Protein AF-A0A670HWF3-F1 (afdb_monomer_lite)

Radius of gyration: 21.72 Å; chains: 1; bounding box: 83×32×52 Å

pLDDT: mean 79.78, std 20.58, range [37.81, 96.5]

InterPro domains:
  IPR032549 RTL1/3-8/LDOC, capsid-like domain [PF16297] (22-110)

Secondary structure (DSSP, 8-state):
----------PPPP-----------PPPPPPB-S-TTTHHHHHHHHHHHHHHTGGG--SHHHHHHHHHHTB-HHHHHHHHHHHHTT-GGGS-HHHHHHHHHHHHS---SS----

Foldseek 3Di:
DDDDDDDDDDDDDDPDDPDDDPQPPLDQAAAAAQALVCVVVRVVSLVVVCVSPVVQPVFLLSSLVSSLVSYDHPRVVVCVVCVVVVNPLSRPNVSVVVVSCVRRNDPPPDPDDD

Sequence (114 aa):
MFGCQSAGAAAKPAVMAWESDSEYPVALPEKFDGAPASFPMFLAQAKLYIQGRARNFPDDRTKVHFLISLLKDQAAKWALPLLRQDSPFLTDYMGFCNHLEAAFGNPQKESQDF

Organism: Podarcis muralis (NCBI:txid64176)

Structure (mmCIF, N/CA/C/O backbone):
data_AF-A0A670HWF3-F1
#
_entry.id   AF-A0A670HWF3-F1
#
loop_
_atom_site.group_PDB
_atom_site.id
_atom_site.type_symbol
_atom_site.label_atom_id
_atom_site.label_alt_id
_atom_site.label_comp_id
_atom_site.label_asym_id
_atom_site.label_entity_id
_atom_site.label_seq_id
_atom_site.pdbx_PDB_ins_code
_atom_site.Cartn_x
_atom_site.Cartn_y
_atom_site.Cartn_z
_atom_site.occupancy
_atom_site.B_iso_or_equiv
_atom_site.auth_seq_id
_atom_site.auth_comp_id
_atom_site.auth_asym_id
_atom_site.auth_atom_id
_atom_site.pdbx_PDB_model_num
ATOM 1 N N . MET A 1 1 ? 53.517 2.875 40.010 1.00 50.12 1 MET A N 1
ATOM 2 C CA . MET A 1 1 ? 53.261 3.722 38.828 1.00 50.12 1 MET A CA 1
ATOM 3 C C . MET A 1 1 ? 52.132 3.086 38.024 1.00 50.12 1 MET A C 1
ATOM 5 O O . MET A 1 1 ? 52.368 2.111 37.328 1.00 50.12 1 MET A O 1
ATOM 9 N N . PHE A 1 2 ? 50.905 3.573 38.225 1.00 44.78 2 PHE A N 1
ATOM 10 C CA . PHE A 1 2 ? 49.760 3.407 37.312 1.00 44.78 2 PHE A CA 1
ATOM 11 C C . PHE A 1 2 ? 50.046 4.264 36.057 1.00 44.78 2 PHE A C 1
ATOM 13 O O . PHE A 1 2 ? 50.734 5.267 36.202 1.00 44.78 2 PHE A O 1
ATOM 20 N N . GLY A 1 3 ? 49.613 4.029 34.822 1.00 41.41 3 GLY A N 1
ATOM 21 C CA . GLY A 1 3 ? 48.713 3.087 34.166 1.00 41.41 3 GLY A CA 1
ATOM 22 C C . GLY A 1 3 ? 48.558 3.576 32.706 1.00 41.41 3 GLY A C 1
ATOM 23 O O . GLY A 1 3 ? 48.774 4.753 32.421 1.00 41.41 3 GLY A O 1
ATOM 24 N N . CYS A 1 4 ? 48.259 2.664 31.780 1.00 45.91 4 CYS A N 1
ATOM 25 C CA . CYS A 1 4 ? 48.065 2.898 30.343 1.00 45.91 4 CYS A CA 1
ATOM 26 C C . CYS A 1 4 ? 46.945 3.901 30.006 1.00 45.91 4 CYS A C 1
ATOM 28 O O . CYS A 1 4 ? 45.888 3.818 30.616 1.00 45.91 4 CYS A O 1
ATOM 30 N N . GLN A 1 5 ? 47.097 4.686 28.927 1.00 42.09 5 GLN A N 1
ATOM 31 C CA . GLN A 1 5 ? 46.141 4.697 27.799 1.00 42.09 5 GLN A CA 1
ATOM 32 C C . GLN A 1 5 ? 46.668 5.545 26.621 1.00 42.09 5 GLN A C 1
ATOM 34 O O . GLN A 1 5 ? 46.805 6.761 26.721 1.00 42.09 5 GLN A O 1
ATOM 39 N N . SER A 1 6 ? 46.917 4.896 25.482 1.00 48.66 6 SER A N 1
ATOM 40 C CA . SER A 1 6 ? 46.887 5.534 24.162 1.00 48.66 6 SER A CA 1
ATOM 41 C C . SER A 1 6 ? 45.457 5.390 23.645 1.00 48.66 6 SER A C 1
ATOM 43 O O . SER A 1 6 ? 44.950 4.272 23.540 1.00 48.66 6 SER A O 1
ATOM 45 N N . ALA A 1 7 ? 44.783 6.510 23.394 1.00 45.19 7 ALA A N 1
ATOM 46 C CA . ALA A 1 7 ? 43.467 6.522 22.776 1.00 45.19 7 ALA A CA 1
ATOM 47 C C . ALA A 1 7 ? 43.633 6.424 21.253 1.00 45.19 7 ALA A C 1
ATOM 49 O O . ALA A 1 7 ? 44.056 7.375 20.598 1.00 45.19 7 ALA A O 1
ATOM 50 N N . GLY A 1 8 ? 43.294 5.262 20.692 1.00 39.03 8 GLY A N 1
ATOM 51 C CA . GLY A 1 8 ? 43.087 5.104 19.258 1.00 39.03 8 GLY A CA 1
ATOM 52 C C . GLY A 1 8 ? 41.802 5.818 18.847 1.00 39.03 8 GLY A C 1
ATOM 53 O O . GLY A 1 8 ? 40.713 5.442 19.279 1.00 39.03 8 GLY A O 1
ATOM 54 N N . ALA A 1 9 ? 41.920 6.854 18.019 1.00 44.75 9 ALA A N 1
ATOM 55 C CA . ALA A 1 9 ? 40.774 7.453 17.354 1.00 44.75 9 ALA A CA 1
ATOM 56 C C . ALA A 1 9 ? 40.226 6.451 16.327 1.00 44.75 9 ALA A C 1
ATOM 58 O O . ALA A 1 9 ? 40.905 6.086 15.367 1.00 44.75 9 ALA A O 1
ATOM 59 N N . ALA A 1 10 ? 38.999 5.985 16.553 1.00 50.16 10 ALA A N 1
ATOM 60 C CA . ALA A 1 10 ? 38.273 5.137 15.624 1.00 50.16 10 ALA A CA 1
ATOM 61 C C . ALA A 1 10 ? 38.031 5.896 14.309 1.00 50.16 10 ALA A C 1
ATOM 63 O O . ALA A 1 10 ? 37.256 6.854 14.258 1.00 50.16 10 ALA A O 1
ATOM 64 N N . ALA A 1 11 ? 38.688 5.457 13.238 1.00 47.56 11 ALA A N 1
ATOM 65 C CA . ALA A 1 11 ? 38.326 5.841 11.885 1.00 47.56 11 ALA A CA 1
ATOM 66 C C . ALA A 1 11 ? 36.926 5.283 11.579 1.00 47.56 11 ALA A C 1
ATOM 68 O O . ALA A 1 11 ? 36.698 4.075 11.650 1.00 47.56 11 ALA A O 1
ATOM 69 N N . LYS A 1 12 ? 35.970 6.164 11.263 1.00 49.41 12 LYS A N 1
ATOM 70 C CA . LYS A 1 12 ? 34.665 5.756 10.727 1.00 49.41 12 LYS A CA 1
ATOM 71 C C . LYS A 1 12 ? 34.889 5.058 9.379 1.00 49.41 12 LYS A C 1
ATOM 73 O O . LYS A 1 12 ? 35.658 5.589 8.575 1.00 49.41 12 LYS A O 1
ATOM 78 N N . PRO A 1 13 ? 34.252 3.905 9.109 1.00 42.19 13 PRO A N 1
ATOM 79 C CA . PRO A 1 13 ? 34.435 3.234 7.836 1.00 42.19 13 PRO A CA 1
ATOM 80 C C . PRO A 1 13 ? 33.888 4.112 6.710 1.00 42.19 13 PRO A C 1
ATOM 82 O O . PRO A 1 13 ? 32.851 4.767 6.846 1.00 42.19 13 PRO A O 1
ATOM 85 N N . ALA A 1 14 ? 34.638 4.130 5.612 1.00 46.50 14 ALA A N 1
ATOM 86 C CA . ALA A 1 14 ? 34.275 4.777 4.369 1.00 46.50 14 ALA A CA 1
ATOM 87 C C . ALA A 1 14 ? 32.929 4.232 3.880 1.00 46.50 14 ALA A C 1
ATOM 89 O O . ALA A 1 14 ? 32.764 3.025 3.703 1.00 46.50 14 ALA A O 1
ATOM 90 N N . VAL A 1 15 ? 31.972 5.132 3.657 1.00 52.69 15 VAL A N 1
ATOM 91 C CA . VAL A 1 15 ? 30.741 4.829 2.927 1.00 52.69 15 VAL A CA 1
ATOM 92 C C . VAL A 1 15 ? 31.160 4.611 1.475 1.00 52.69 15 VAL A C 1
ATOM 94 O O . VAL A 1 15 ? 31.344 5.556 0.712 1.00 52.69 15 VAL A O 1
ATOM 97 N N . MET A 1 16 ? 31.470 3.360 1.155 1.00 46.69 16 MET A N 1
ATOM 98 C CA . MET A 1 16 ? 31.995 2.943 -0.134 1.00 46.69 16 MET A CA 1
ATOM 99 C C . MET A 1 16 ? 30.845 2.792 -1.129 1.00 46.69 16 MET A C 1
ATOM 101 O O . MET A 1 16 ? 29.869 2.109 -0.840 1.00 46.69 16 MET A O 1
ATOM 105 N N . ALA A 1 17 ? 31.034 3.422 -2.290 1.00 46.84 17 ALA A N 1
ATOM 106 C CA . ALA A 1 17 ? 30.40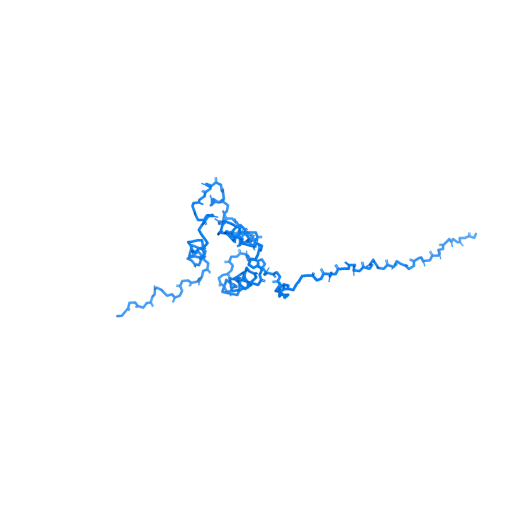2 3.135 -3.574 1.00 46.84 17 ALA A CA 1
ATOM 107 C C . ALA A 1 17 ? 28.864 3.186 -3.639 1.00 46.84 17 ALA A C 1
ATOM 109 O O . ALA A 1 17 ? 28.162 2.245 -3.286 1.00 46.84 17 ALA A O 1
ATOM 110 N N . TRP A 1 18 ? 28.346 4.243 -4.263 1.00 37.81 18 TRP A N 1
ATOM 111 C CA . TRP A 1 18 ? 27.147 4.108 -5.088 1.00 37.81 18 TRP A CA 1
ATOM 112 C C . TRP A 1 18 ? 27.546 4.398 -6.538 1.00 37.81 18 TRP A C 1
ATOM 114 O O . TRP A 1 18 ? 27.406 5.503 -7.053 1.00 37.81 18 TRP A O 1
ATOM 124 N N . GLU A 1 19 ? 28.145 3.399 -7.181 1.00 42.84 19 GLU A N 1
ATOM 125 C CA . GLU A 1 19 ? 28.307 3.395 -8.632 1.00 42.84 19 GLU A CA 1
ATOM 126 C C . GLU A 1 19 ? 26.930 3.162 -9.272 1.00 42.84 19 GLU A C 1
ATOM 128 O O . GLU A 1 19 ? 26.356 2.081 -9.201 1.00 42.84 19 GLU A O 1
ATOM 133 N N . SER A 1 20 ? 26.383 4.246 -9.814 1.00 61.44 20 SER A N 1
ATOM 134 C CA . SER A 1 20 ? 25.739 4.338 -11.127 1.00 61.44 20 SER A CA 1
ATOM 135 C C . SER A 1 20 ? 24.974 3.116 -11.666 1.00 61.44 20 SER A C 1
ATOM 137 O O . SER A 1 20 ? 25.499 2.342 -12.458 1.00 61.44 20 SER A O 1
ATOM 139 N N . ASP A 1 21 ? 23.664 3.097 -11.433 1.00 46.09 21 ASP A N 1
ATOM 140 C CA . ASP A 1 21 ? 22.708 2.990 -12.540 1.00 46.09 21 ASP A CA 1
ATOM 141 C C . ASP A 1 21 ? 21.793 4.214 -12.419 1.00 46.09 21 ASP A C 1
ATOM 143 O O . ASP A 1 21 ? 21.522 4.689 -11.314 1.00 46.09 21 ASP A O 1
ATOM 147 N N . SER A 1 22 ? 21.418 4.807 -13.544 1.00 52.19 22 SER A N 1
ATOM 148 C CA . SER A 1 22 ? 20.630 6.038 -13.637 1.00 52.19 22 SER A CA 1
ATOM 149 C C . SER A 1 22 ? 19.170 5.775 -13.242 1.00 52.19 22 SER A C 1
ATOM 151 O O . SER A 1 22 ? 18.240 5.986 -14.020 1.00 52.19 22 SER A O 1
ATOM 153 N N . GLU A 1 23 ? 18.957 5.302 -12.025 1.00 55.34 23 GLU A N 1
ATOM 154 C CA . GLU A 1 23 ? 17.648 5.100 -11.445 1.00 55.34 23 GLU A CA 1
ATOM 155 C C . GLU A 1 23 ? 17.370 6.321 -10.573 1.00 55.34 23 GLU A C 1
ATOM 157 O O . GLU A 1 23 ? 18.160 6.654 -9.686 1.00 55.34 23 GLU A O 1
ATOM 162 N N . TYR A 1 24 ? 16.305 7.064 -10.889 1.00 56.19 24 TYR A N 1
ATOM 163 C CA . TYR A 1 24 ? 15.905 8.255 -10.140 1.00 56.19 24 TYR A CA 1
ATOM 164 C C . TYR A 1 24 ? 16.045 7.981 -8.636 1.00 56.19 24 TYR A C 1
ATOM 166 O O . TYR A 1 24 ? 15.530 6.953 -8.181 1.00 56.19 24 TYR A O 1
ATOM 174 N N . PRO A 1 25 ? 16.716 8.849 -7.851 1.00 66.25 25 PRO A N 1
ATOM 175 C CA . PRO A 1 25 ? 16.896 8.628 -6.422 1.00 66.25 25 PRO A CA 1
ATOM 176 C C . PRO A 1 25 ? 15.567 8.871 -5.698 1.00 66.25 25 PRO A C 1
ATOM 178 O O . PRO A 1 25 ? 15.381 9.853 -4.985 1.00 66.25 25 PRO A O 1
ATOM 181 N N . VAL A 1 26 ? 14.605 7.976 -5.911 1.00 75.25 26 VAL A N 1
ATOM 182 C CA . VAL A 1 26 ? 13.363 7.929 -5.161 1.00 75.25 26 VAL A CA 1
ATOM 183 C C . VAL A 1 26 ? 13.689 7.243 -3.843 1.00 75.25 26 VAL A C 1
ATOM 185 O O . VAL A 1 26 ? 14.146 6.092 -3.810 1.00 75.25 26 VAL A O 1
ATOM 188 N N . ALA A 1 27 ? 13.516 7.997 -2.759 1.00 84.62 27 ALA A N 1
ATOM 189 C CA . ALA A 1 27 ? 13.697 7.511 -1.402 1.00 84.62 27 ALA A CA 1
ATOM 190 C C . ALA A 1 27 ? 12.680 6.405 -1.089 1.00 84.62 27 ALA A C 1
ATOM 192 O O . ALA A 1 27 ? 11.565 6.412 -1.613 1.00 84.62 27 ALA A O 1
ATOM 193 N N . LEU A 1 28 ? 13.068 5.459 -0.230 1.00 88.88 28 LEU A N 1
ATOM 194 C CA . LEU A 1 28 ? 12.163 4.405 0.220 1.00 88.88 28 LEU A CA 1
ATOM 195 C C . LEU A 1 28 ? 10.956 5.036 0.949 1.00 88.88 28 LEU A C 1
ATOM 197 O O . LEU A 1 28 ? 11.174 5.915 1.786 1.00 88.88 28 LEU A O 1
ATOM 201 N N . PRO A 1 29 ? 9.714 4.601 0.665 1.00 92.06 29 PRO A N 1
ATOM 202 C CA . PRO A 1 29 ? 8.531 5.098 1.361 1.00 92.06 29 PRO A CA 1
ATOM 203 C C . PRO A 1 29 ? 8.579 4.814 2.863 1.00 92.06 29 PRO A C 1
ATOM 205 O O . PRO A 1 29 ? 9.205 3.848 3.313 1.00 92.06 29 PRO A O 1
ATOM 208 N N . GLU A 1 30 ? 7.861 5.621 3.641 1.00 92.44 30 GLU A N 1
ATOM 209 C CA . GLU A 1 30 ? 7.703 5.365 5.070 1.00 92.44 30 GLU A CA 1
ATOM 210 C C . GLU A 1 30 ? 6.828 4.135 5.335 1.00 92.44 30 GLU A C 1
ATOM 212 O O . GLU A 1 30 ? 5.923 3.797 4.568 1.00 92.44 30 GLU A O 1
ATOM 217 N N . LYS A 1 31 ? 7.088 3.460 6.462 1.00 94.69 31 LYS A N 1
ATOM 218 C CA . LYS A 1 31 ? 6.243 2.347 6.896 1.00 94.69 31 LYS A CA 1
ATOM 219 C C . LYS A 1 31 ? 4.895 2.855 7.396 1.00 94.69 31 LYS A C 1
ATOM 221 O O . LYS A 1 31 ? 4.846 3.776 8.210 1.00 94.69 31 LYS A O 1
ATOM 226 N N . PHE A 1 32 ? 3.826 2.175 7.008 1.00 95.75 32 PHE A N 1
ATOM 227 C CA . PHE A 1 32 ? 2.452 2.536 7.333 1.00 95.75 32 PHE A CA 1
ATOM 228 C C . PHE A 1 32 ? 1.893 1.679 8.471 1.00 95.75 32 PHE A C 1
ATOM 230 O O . PHE A 1 32 ? 1.869 0.455 8.374 1.00 95.75 32 PHE A O 1
ATOM 237 N N . ASP A 1 33 ? 1.450 2.311 9.558 1.00 94.38 33 ASP A N 1
ATOM 238 C CA . ASP A 1 33 ? 0.849 1.637 10.724 1.00 94.38 33 ASP A CA 1
ATOM 239 C C . ASP A 1 33 ? -0.649 1.363 10.590 1.00 94.38 33 ASP A C 1
ATOM 241 O O . ASP A 1 33 ? -1.170 0.527 11.332 1.00 94.38 33 ASP A O 1
ATOM 245 N N . GLY A 1 34 ? -1.338 2.023 9.659 1.00 92.69 34 GLY A N 1
ATOM 246 C CA . GLY A 1 34 ? -2.795 1.969 9.540 1.00 92.69 34 GLY A CA 1
ATOM 247 C C . GLY A 1 34 ? -3.499 3.298 9.819 1.00 92.69 34 GLY A C 1
ATOM 248 O O . GLY A 1 34 ? -4.724 3.333 9.742 1.00 92.69 34 GLY A O 1
ATOM 249 N N . ALA A 1 35 ? -2.784 4.380 10.149 1.00 93.12 35 ALA A N 1
ATOM 250 C CA . ALA A 1 35 ? -3.406 5.670 10.441 1.00 93.12 35 ALA A CA 1
ATOM 251 C C . ALA A 1 35 ? -4.034 6.317 9.181 1.00 93.12 35 ALA A C 1
ATOM 253 O O . ALA A 1 35 ? -3.308 6.695 8.263 1.00 93.12 35 ALA A O 1
ATOM 254 N N . PRO A 1 36 ? -5.359 6.564 9.127 1.00 90.62 36 PRO A N 1
ATOM 255 C CA . PRO A 1 36 ? -6.001 7.110 7.923 1.00 90.62 36 PRO A CA 1
ATOM 256 C C . PRO A 1 36 ? -5.437 8.465 7.467 1.00 90.62 36 PRO A C 1
ATOM 258 O O . PRO A 1 36 ? -5.412 8.767 6.279 1.00 90.62 36 PRO A O 1
ATOM 261 N N . ALA A 1 37 ? -4.929 9.273 8.404 1.00 90.56 37 ALA A N 1
ATOM 262 C CA . ALA A 1 37 ? -4.319 10.568 8.109 1.00 90.56 37 ALA A CA 1
ATOM 263 C C . ALA A 1 37 ? -3.001 10.463 7.315 1.00 90.56 37 ALA A C 1
ATOM 265 O O . ALA A 1 37 ? -2.684 11.368 6.546 1.00 90.56 37 ALA A O 1
ATOM 266 N N . SER A 1 38 ? -2.233 9.380 7.483 1.00 91.31 38 SER A N 1
ATOM 267 C CA . SER A 1 38 ? -0.971 9.160 6.761 1.00 91.31 38 SER A CA 1
ATOM 268 C C . SER A 1 38 ? -1.150 8.331 5.486 1.00 91.31 38 SER A C 1
ATOM 270 O O . SER A 1 38 ? -0.250 8.307 4.645 1.00 91.31 38 SER A O 1
ATOM 272 N N . PHE A 1 39 ? -2.317 7.703 5.296 1.00 93.06 39 PHE A N 1
ATOM 273 C CA . PHE A 1 39 ? -2.581 6.807 4.172 1.00 93.06 39 PHE A CA 1
ATOM 274 C C . PHE A 1 39 ? -2.369 7.444 2.784 1.00 93.06 39 PHE A C 1
ATOM 276 O O . PHE A 1 39 ? -1.658 6.840 1.973 1.00 93.06 39 PHE A O 1
ATOM 283 N N . PRO A 1 40 ? -2.888 8.657 2.483 1.00 92.50 40 PRO A N 1
ATOM 284 C CA . PRO A 1 40 ? -2.715 9.252 1.157 1.00 92.50 40 PRO A CA 1
ATOM 285 C C . PRO A 1 40 ? -1.242 9.488 0.807 1.00 92.50 40 PRO A C 1
ATOM 287 O O . PRO A 1 40 ? -0.817 9.227 -0.318 1.00 92.50 40 PRO A O 1
ATOM 290 N N . MET A 1 41 ? -0.450 9.941 1.787 1.00 92.94 41 MET A N 1
ATOM 291 C CA . MET A 1 41 ? 0.981 10.187 1.606 1.00 92.94 41 MET A CA 1
ATOM 292 C C . MET A 1 41 ? 1.745 8.878 1.402 1.00 92.94 41 MET A C 1
ATOM 294 O O . MET A 1 41 ? 2.536 8.767 0.467 1.00 92.94 41 MET A O 1
ATOM 298 N N . PHE A 1 42 ? 1.462 7.871 2.230 1.00 94.44 42 PHE A N 1
ATOM 299 C CA . PHE A 1 42 ? 2.054 6.541 2.115 1.00 94.44 42 PHE A CA 1
ATOM 300 C C . PHE A 1 42 ? 1.834 5.936 0.720 1.00 94.44 42 PHE A C 1
ATOM 302 O O . PHE A 1 42 ? 2.790 5.523 0.057 1.00 94.44 42 PHE A O 1
ATOM 309 N N . LEU A 1 43 ? 0.585 5.922 0.242 1.00 94.19 43 LEU A N 1
ATOM 310 C CA . LEU A 1 43 ? 0.255 5.320 -1.047 1.00 94.19 43 LEU A CA 1
ATOM 311 C C . LEU A 1 43 ? 0.899 6.087 -2.211 1.00 94.19 43 LEU A C 1
ATOM 313 O O . LEU A 1 43 ? 1.383 5.468 -3.161 1.00 94.19 43 LEU A O 1
ATOM 317 N N . ALA A 1 44 ? 0.944 7.421 -2.135 1.00 93.56 44 ALA A N 1
ATOM 318 C CA . ALA A 1 44 ? 1.608 8.253 -3.134 1.00 93.56 44 ALA A CA 1
ATOM 319 C C . ALA A 1 44 ? 3.119 7.974 -3.200 1.00 93.56 44 ALA A C 1
ATOM 321 O O . ALA A 1 44 ? 3.648 7.735 -4.286 1.00 93.56 44 ALA A O 1
ATOM 322 N N . GLN A 1 45 ? 3.807 7.932 -2.055 1.00 94.56 45 GLN A N 1
ATOM 323 C CA . GLN A 1 45 ? 5.237 7.615 -1.991 1.00 94.56 45 GLN A CA 1
ATOM 324 C C . GLN A 1 45 ? 5.538 6.219 -2.545 1.00 94.56 45 GLN A C 1
ATOM 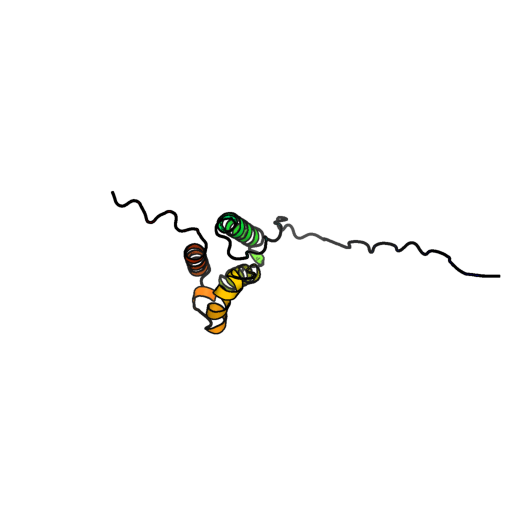326 O O . GLN A 1 45 ? 6.478 6.052 -3.322 1.00 94.56 45 GLN A O 1
ATOM 331 N N . ALA A 1 46 ? 4.725 5.217 -2.199 1.00 94.56 46 ALA A N 1
ATOM 332 C CA . ALA A 1 46 ? 4.910 3.861 -2.701 1.00 94.56 46 ALA A CA 1
ATOM 333 C C . ALA A 1 46 ? 4.716 3.761 -4.221 1.00 94.56 46 ALA A C 1
ATOM 335 O O . ALA A 1 46 ? 5.527 3.128 -4.899 1.00 94.56 46 ALA A O 1
ATOM 336 N N . LYS A 1 47 ? 3.694 4.432 -4.773 1.00 93.44 47 LYS A N 1
ATOM 337 C CA . LYS A 1 47 ? 3.477 4.522 -6.227 1.00 93.44 47 LYS A CA 1
ATOM 338 C C . LYS A 1 47 ? 4.664 5.182 -6.930 1.00 93.44 47 LYS A C 1
ATOM 340 O O . LYS A 1 47 ? 5.150 4.644 -7.922 1.00 93.44 47 LYS A O 1
ATOM 345 N N . LEU A 1 48 ? 5.167 6.292 -6.387 1.00 93.69 48 LEU A N 1
ATOM 346 C CA . LEU A 1 48 ? 6.342 6.984 -6.923 1.00 93.69 48 LEU A CA 1
ATOM 347 C C . LEU A 1 48 ? 7.594 6.099 -6.900 1.00 93.69 48 LEU A C 1
ATOM 349 O O . LEU A 1 48 ? 8.342 6.080 -7.873 1.00 93.69 48 LEU A O 1
ATOM 353 N N . TYR A 1 49 ? 7.811 5.335 -5.826 1.00 93.31 49 TYR A N 1
ATOM 354 C CA . TYR A 1 49 ? 8.950 4.421 -5.724 1.00 93.31 49 TYR A CA 1
ATOM 355 C C . TYR A 1 49 ? 8.892 3.306 -6.771 1.00 93.31 49 TYR A C 1
ATOM 357 O O . TYR A 1 49 ? 9.882 3.048 -7.454 1.00 93.31 49 TYR A O 1
ATOM 365 N N . ILE A 1 50 ? 7.722 2.683 -6.943 1.00 92.62 50 ILE A N 1
ATOM 366 C CA . ILE A 1 50 ? 7.514 1.640 -7.955 1.00 92.62 50 ILE A CA 1
ATOM 367 C C . ILE A 1 50 ? 7.732 2.203 -9.364 1.00 92.62 50 ILE A C 1
ATOM 369 O O . ILE A 1 50 ? 8.407 1.577 -10.175 1.00 92.62 50 ILE A O 1
ATOM 373 N N . GLN A 1 51 ? 7.196 3.392 -9.655 1.00 90.94 51 GLN A N 1
ATOM 374 C CA . GLN A 1 51 ? 7.357 4.048 -10.956 1.00 90.94 51 GLN A CA 1
ATOM 375 C C . GLN A 1 51 ? 8.814 4.427 -11.239 1.00 90.94 51 GLN A C 1
ATOM 377 O O . GLN A 1 51 ? 9.305 4.189 -12.340 1.00 90.94 51 GLN A O 1
ATOM 382 N N . GLY A 1 52 ? 9.514 4.976 -10.244 1.00 89.56 52 GLY A N 1
ATOM 383 C CA . GLY A 1 52 ? 10.924 5.348 -10.361 1.00 89.56 52 GLY A CA 1
ATOM 384 C C . GLY A 1 52 ? 11.862 4.154 -10.541 1.00 89.56 52 GLY A C 1
ATOM 385 O O . GLY A 1 52 ? 12.952 4.326 -11.078 1.00 89.56 52 GLY A O 1
ATOM 386 N N . ARG A 1 53 ? 11.427 2.955 -10.133 1.00 89.00 53 ARG A N 1
ATOM 387 C CA . ARG A 1 53 ? 12.191 1.700 -10.199 1.00 89.00 53 ARG A CA 1
ATOM 388 C C . ARG A 1 53 ? 11.436 0.599 -10.935 1.00 89.00 53 ARG A C 1
ATOM 390 O O . ARG A 1 53 ? 11.449 -0.559 -10.523 1.00 89.00 53 ARG A O 1
ATOM 397 N N . ALA A 1 54 ? 10.749 0.946 -12.024 1.00 87.19 54 ALA A N 1
ATOM 398 C CA . ALA A 1 54 ? 9.863 0.019 -12.731 1.00 87.19 54 ALA A CA 1
ATOM 399 C C . ALA A 1 54 ? 10.557 -1.296 -13.147 1.00 87.19 54 ALA A C 1
ATOM 401 O O . ALA A 1 54 ? 9.919 -2.346 -13.173 1.00 87.19 54 ALA A O 1
ATOM 402 N N . ARG A 1 55 ? 11.875 -1.266 -13.402 1.00 88.88 55 ARG A N 1
ATOM 403 C CA . ARG A 1 55 ? 12.682 -2.457 -13.714 1.00 88.88 55 ARG A CA 1
ATOM 404 C C . ARG A 1 55 ? 12.691 -3.490 -12.573 1.00 88.88 55 ARG A C 1
ATOM 406 O O . ARG A 1 55 ? 12.761 -4.684 -12.848 1.00 88.88 55 ARG A O 1
ATOM 413 N N . ASN A 1 56 ? 12.596 -3.059 -11.316 1.00 88.06 56 ASN A N 1
ATOM 414 C CA . ASN A 1 56 ? 12.574 -3.925 -10.131 1.00 88.06 56 ASN A CA 1
ATOM 415 C C . ASN A 1 56 ? 11.184 -4.508 -9.833 1.00 88.06 56 ASN A C 1
ATOM 417 O O . ASN A 1 56 ? 11.069 -5.387 -8.980 1.00 88.06 56 ASN A O 1
ATOM 421 N N . PHE A 1 57 ? 10.146 -4.032 -10.525 1.00 91.06 57 PHE A N 1
ATOM 422 C CA . PHE A 1 57 ? 8.750 -4.418 -10.319 1.00 91.06 57 PHE A CA 1
ATOM 423 C C . PHE A 1 57 ? 8.120 -4.929 -11.627 1.00 91.06 57 PHE A C 1
ATOM 425 O O . PHE A 1 57 ? 7.206 -4.289 -12.161 1.00 91.06 57 PHE A O 1
ATOM 432 N N . PRO A 1 58 ? 8.616 -6.058 -12.177 1.00 91.25 58 PRO A N 1
ATOM 433 C CA . PRO A 1 58 ? 8.208 -6.555 -13.492 1.00 91.25 58 PRO A CA 1
ATOM 434 C C . PRO A 1 58 ? 6.766 -7.079 -13.536 1.00 91.25 58 PRO A C 1
ATOM 436 O O . PRO A 1 58 ? 6.190 -7.180 -14.616 1.00 91.25 58 PRO A O 1
ATOM 439 N N . ASP A 1 59 ? 6.178 -7.410 -12.385 1.00 94.44 59 ASP A N 1
ATOM 440 C CA . ASP A 1 59 ? 4.831 -7.965 -12.276 1.00 94.44 59 ASP A CA 1
ATOM 441 C C . ASP A 1 59 ? 4.044 -7.318 -11.125 1.00 94.44 59 ASP A C 1
ATOM 443 O O . ASP A 1 59 ? 4.578 -6.595 -10.284 1.00 94.44 59 ASP A O 1
ATOM 447 N N . ASP A 1 60 ? 2.736 -7.552 -11.092 1.00 95.81 60 ASP A N 1
ATOM 448 C CA . ASP A 1 60 ? 1.878 -6.981 -10.054 1.00 95.81 60 ASP A CA 1
ATOM 449 C C . ASP A 1 60 ? 2.119 -7.613 -8.682 1.00 95.81 60 ASP A C 1
ATOM 451 O O . ASP A 1 60 ? 2.029 -6.931 -7.660 1.00 95.81 60 ASP A O 1
ATOM 455 N N . ARG A 1 61 ? 2.539 -8.879 -8.647 1.00 94.88 61 ARG A N 1
ATOM 456 C CA . ARG A 1 61 ? 2.854 -9.590 -7.408 1.00 94.88 61 ARG A CA 1
ATOM 457 C C . ARG A 1 61 ? 4.001 -8.931 -6.643 1.00 94.88 61 ARG A C 1
ATOM 459 O O . ARG A 1 61 ? 3.904 -8.718 -5.437 1.00 94.88 61 ARG A O 1
ATOM 466 N N . THR A 1 62 ? 5.078 -8.568 -7.330 1.00 95.50 62 THR A N 1
ATOM 467 C CA . THR A 1 62 ? 6.244 -7.885 -6.753 1.00 95.50 62 THR A CA 1
ATOM 468 C C . THR A 1 62 ? 5.875 -6.503 -6.220 1.00 95.50 62 THR A C 1
ATOM 470 O O . THR A 1 62 ? 6.316 -6.138 -5.127 1.00 95.50 62 THR A O 1
ATOM 473 N N . LYS A 1 63 ? 4.996 -5.764 -6.911 1.00 95.69 63 LYS A N 1
ATOM 474 C CA . LYS A 1 63 ? 4.456 -4.482 -6.420 1.00 95.69 63 LYS A CA 1
ATOM 475 C C . LYS A 1 63 ? 3.624 -4.657 -5.149 1.00 95.69 63 LYS A C 1
ATOM 477 O O . LYS A 1 63 ? 3.793 -3.894 -4.197 1.00 95.69 63 LYS A O 1
ATOM 482 N N . VAL A 1 64 ? 2.743 -5.660 -5.112 1.00 96.50 64 VAL A N 1
ATOM 483 C CA . VAL A 1 64 ? 1.902 -5.942 -3.938 1.00 96.50 64 VAL A CA 1
ATOM 484 C C . VAL A 1 64 ? 2.750 -6.395 -2.753 1.00 96.50 64 VAL A C 1
ATOM 486 O O . VAL A 1 64 ? 2.599 -5.867 -1.653 1.00 96.50 64 VAL A O 1
ATOM 489 N N . HIS A 1 65 ? 3.702 -7.303 -2.965 1.00 95.00 65 HIS A N 1
ATOM 490 C CA . HIS A 1 65 ? 4.632 -7.733 -1.920 1.00 95.00 65 HIS A CA 1
ATOM 491 C C . HIS A 1 65 ? 5.423 -6.556 -1.338 1.00 95.00 65 HIS A C 1
ATOM 493 O O . HIS A 1 65 ? 5.607 -6.476 -0.122 1.00 95.00 65 HIS A O 1
ATOM 499 N N . PHE A 1 66 ? 5.848 -5.616 -2.183 1.00 95.81 66 PHE A N 1
ATOM 500 C CA . PHE A 1 66 ? 6.507 -4.400 -1.725 1.00 95.81 66 PHE A CA 1
ATOM 501 C C . PHE A 1 66 ? 5.592 -3.533 -0.859 1.00 95.81 66 PHE A C 1
ATOM 503 O O . PHE A 1 66 ? 5.997 -3.162 0.242 1.00 95.81 66 PHE A O 1
ATOM 510 N N . LEU A 1 67 ? 4.348 -3.279 -1.278 1.00 96.12 67 LEU A N 1
ATOM 511 C CA . LEU A 1 67 ? 3.381 -2.552 -0.448 1.00 96.12 67 LEU A CA 1
ATOM 512 C C . LEU A 1 67 ? 3.165 -3.229 0.909 1.00 96.12 67 LEU A C 1
ATOM 514 O O . LEU A 1 67 ? 3.209 -2.557 1.936 1.00 96.12 67 LEU A O 1
ATOM 518 N N . ILE A 1 68 ? 2.996 -4.554 0.925 1.00 95.50 68 ILE A N 1
ATOM 519 C CA . ILE A 1 68 ? 2.832 -5.337 2.156 1.00 95.50 68 ILE A CA 1
ATOM 520 C C . ILE A 1 68 ? 4.067 -5.211 3.060 1.00 95.50 68 ILE A C 1
ATOM 522 O O . ILE A 1 68 ? 3.923 -5.084 4.275 1.00 95.50 68 ILE A O 1
ATOM 526 N N . SER A 1 69 ? 5.277 -5.182 2.490 1.00 95.62 69 SER A N 1
ATOM 527 C CA . SER A 1 69 ? 6.530 -5.034 3.250 1.00 95.62 69 SER A CA 1
ATOM 528 C C . SER A 1 69 ? 6.662 -3.690 3.983 1.00 95.62 69 SER A C 1
ATOM 530 O O . SER A 1 69 ? 7.403 -3.581 4.966 1.00 95.62 69 SER A O 1
ATOM 532 N N . LEU A 1 70 ? 5.931 -2.671 3.522 1.00 96.38 70 LEU A N 1
ATOM 533 C CA . LEU A 1 70 ? 5.885 -1.349 4.138 1.00 96.38 70 LEU A CA 1
ATOM 534 C C . LEU A 1 70 ? 4.824 -1.255 5.243 1.00 96.38 70 LEU A C 1
ATOM 536 O O . LEU A 1 70 ? 4.809 -0.273 5.982 1.00 96.38 70 LEU A O 1
ATOM 540 N N . LEU A 1 71 ? 3.956 -2.255 5.401 1.00 96.25 71 LEU A N 1
ATOM 541 C CA . LEU A 1 71 ? 2.953 -2.267 6.462 1.00 96.25 71 LEU A CA 1
ATOM 542 C C . LEU A 1 71 ? 3.595 -2.647 7.804 1.00 96.25 71 LEU A C 1
ATOM 544 O O . LEU A 1 71 ? 4.434 -3.544 7.896 1.00 96.25 71 LEU A O 1
ATOM 548 N N . LYS A 1 72 ? 3.168 -1.980 8.875 1.00 95.12 72 LYS A N 1
ATOM 549 C CA . LYS A 1 72 ? 3.529 -2.283 10.265 1.00 95.12 72 LYS A CA 1
ATOM 550 C C . LYS A 1 72 ? 2.282 -2.282 11.147 1.00 95.12 72 LYS A C 1
ATOM 552 O O . LYS A 1 72 ? 1.202 -1.885 10.717 1.00 95.12 72 LYS A O 1
ATOM 557 N N . ASP A 1 73 ? 2.436 -2.772 12.372 1.00 95.62 73 ASP A N 1
ATOM 558 C CA . ASP A 1 73 ? 1.421 -2.719 13.427 1.00 95.62 73 ASP A CA 1
ATOM 559 C C . ASP A 1 73 ? 0.024 -3.180 12.975 1.00 95.62 73 ASP A C 1
ATOM 561 O O . ASP A 1 73 ? -0.167 -4.356 12.647 1.00 95.62 73 ASP A O 1
ATOM 565 N N . GLN A 1 74 ? -0.966 -2.285 12.977 1.00 93.69 74 GLN A N 1
ATOM 566 C CA . GLN A 1 74 ? -2.348 -2.622 12.647 1.00 93.69 74 GLN A CA 1
ATOM 567 C C . GLN A 1 74 ? -2.510 -2.966 11.161 1.00 93.69 74 GLN A C 1
ATOM 569 O O . GLN A 1 74 ? -3.198 -3.935 10.834 1.00 93.69 74 GLN A O 1
ATOM 574 N N . ALA A 1 75 ? -1.831 -2.246 10.268 1.00 94.81 75 ALA A N 1
ATOM 575 C CA . ALA A 1 75 ? -1.862 -2.536 8.838 1.00 94.81 75 ALA A CA 1
ATOM 576 C C . ALA A 1 75 ? -1.231 -3.897 8.501 1.00 94.81 75 ALA A C 1
ATOM 578 O O . ALA A 1 75 ? -1.764 -4.650 7.684 1.00 94.81 75 ALA A O 1
ATOM 579 N N . ALA A 1 76 ? -0.145 -4.271 9.184 1.00 95.19 76 ALA A N 1
ATOM 580 C CA . ALA A 1 76 ? 0.456 -5.594 9.011 1.00 95.19 76 ALA A CA 1
ATOM 581 C C . ALA A 1 76 ? -0.502 -6.714 9.452 1.00 95.19 76 ALA A C 1
ATOM 583 O O . ALA A 1 76 ? -0.651 -7.716 8.751 1.00 95.19 76 ALA A O 1
ATOM 584 N N . LYS A 1 77 ? -1.205 -6.535 10.581 1.00 95.31 77 LYS A N 1
ATOM 585 C CA . LYS A 1 77 ? -2.210 -7.503 11.058 1.00 95.31 77 LYS A CA 1
ATOM 586 C C . LYS A 1 77 ? -3.360 -7.691 10.071 1.00 95.31 77 LYS A C 1
ATOM 588 O O . LYS A 1 77 ? -3.828 -8.815 9.911 1.00 95.31 77 LYS A O 1
ATOM 593 N N . TRP A 1 78 ? -3.783 -6.619 9.406 1.00 94.75 78 TRP A N 1
ATOM 594 C CA . TRP A 1 78 ? -4.800 -6.670 8.356 1.00 94.75 78 TRP A CA 1
ATOM 595 C C . TRP A 1 78 ? -4.335 -7.460 7.121 1.00 94.75 78 TRP A C 1
ATOM 597 O O . TRP A 1 78 ? -5.117 -8.221 6.557 1.00 94.75 78 TRP A O 1
ATOM 607 N N . ALA A 1 79 ? -3.056 -7.364 6.744 1.00 94.44 79 ALA A N 1
ATOM 608 C CA . ALA A 1 79 ? -2.513 -8.082 5.587 1.00 94.44 79 ALA A CA 1
ATOM 609 C C . ALA A 1 79 ? -2.214 -9.573 5.852 1.00 94.44 79 ALA A C 1
ATOM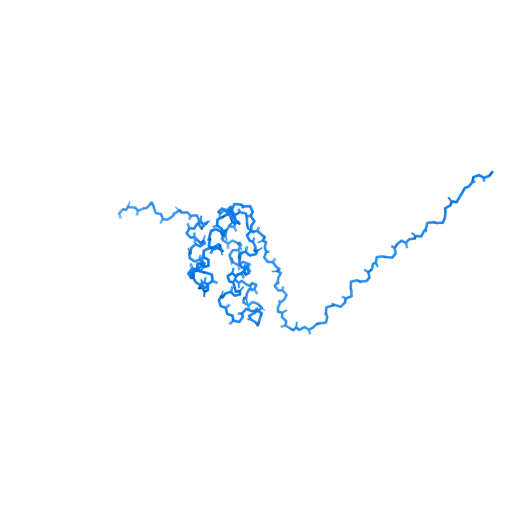 611 O O . ALA A 1 79 ? -2.221 -10.379 4.921 1.00 94.44 79 ALA A O 1
ATOM 612 N N . LEU A 1 80 ? -1.974 -9.975 7.108 1.00 94.06 80 LEU A N 1
ATOM 613 C CA . LEU A 1 80 ? -1.697 -11.372 7.481 1.00 94.06 80 LEU A CA 1
ATOM 614 C C . LEU A 1 80 ? -2.697 -12.408 6.929 1.00 94.06 80 LEU A C 1
ATOM 616 O O . LEU A 1 80 ? -2.236 -13.424 6.404 1.00 94.06 80 LEU A O 1
ATOM 620 N N . PRO A 1 81 ? -4.030 -12.239 7.036 1.00 94.00 81 PRO A N 1
ATOM 621 C CA . PRO A 1 81 ? -4.975 -13.194 6.458 1.00 94.00 81 PRO A CA 1
ATOM 622 C C . PRO A 1 81 ? -4.873 -13.289 4.931 1.00 94.00 81 PRO A C 1
ATOM 624 O O . PRO A 1 81 ? -4.973 -14.397 4.412 1.00 94.00 81 PRO A O 1
ATOM 627 N N . LEU A 1 82 ? -4.610 -12.180 4.227 1.00 93.06 82 LEU A N 1
ATOM 628 C CA . LEU A 1 82 ? -4.426 -12.179 2.770 1.00 93.06 82 LEU A CA 1
ATOM 629 C C . LEU A 1 82 ? -3.217 -13.033 2.371 1.00 93.06 82 LEU A C 1
ATOM 631 O O . LEU A 1 82 ? -3.320 -13.848 1.459 1.00 93.06 82 LEU A O 1
ATOM 635 N N . LEU A 1 83 ? -2.107 -12.896 3.109 1.00 90.81 83 LEU A N 1
ATOM 636 C CA . LEU A 1 83 ? -0.888 -13.693 2.926 1.00 90.81 83 LEU A CA 1
ATOM 637 C C . LEU A 1 83 ? -1.101 -15.178 3.237 1.00 90.81 83 LEU A C 1
ATOM 639 O O . LEU A 1 83 ? -0.627 -16.037 2.505 1.00 90.81 83 LEU A O 1
ATOM 643 N N . ARG A 1 84 ? -1.809 -15.498 4.327 1.00 93.56 84 ARG A N 1
ATOM 644 C CA . ARG A 1 84 ? -2.047 -16.894 4.739 1.00 93.56 84 ARG A CA 1
ATOM 645 C C . ARG A 1 84 ? -2.941 -17.660 3.773 1.00 93.56 84 ARG A C 1
ATOM 647 O O . ARG A 1 84 ? -2.809 -18.874 3.677 1.00 93.56 84 ARG A O 1
ATOM 654 N N . GLN A 1 85 ? -3.872 -16.965 3.130 1.00 91.94 85 GLN A N 1
ATOM 655 C CA . GLN A 1 85 ? -4.843 -17.566 2.218 1.00 91.94 85 GLN A CA 1
ATOM 656 C C . GLN A 1 85 ? -4.383 -17.540 0.757 1.00 91.94 85 GLN A C 1
ATOM 658 O O . GLN A 1 85 ? -5.139 -17.985 -0.097 1.00 91.94 85 GLN A O 1
ATOM 663 N N . ASP A 1 86 ? -3.186 -17.008 0.479 1.00 89.12 86 ASP A N 1
ATOM 664 C CA . ASP A 1 86 ? -2.686 -16.762 -0.880 1.00 89.12 86 ASP A CA 1
ATOM 665 C C . ASP A 1 86 ? -3.748 -16.062 -1.748 1.00 89.12 86 ASP A C 1
ATOM 667 O O . ASP A 1 86 ? -4.144 -16.518 -2.819 1.00 89.12 86 ASP A O 1
ATOM 671 N N . SER A 1 87 ? -4.303 -14.976 -1.199 1.00 90.25 87 SER A N 1
ATOM 672 C CA . SER A 1 87 ? -5.441 -14.277 -1.790 1.00 90.25 87 SER A CA 1
ATOM 673 C C . SER A 1 87 ? -5.133 -13.817 -3.224 1.00 90.25 87 SER A C 1
ATOM 675 O O . SER A 1 87 ? -4.028 -13.329 -3.469 1.00 90.25 87 SER A O 1
ATOM 677 N N . PRO A 1 88 ? -6.105 -13.846 -4.159 1.00 90.81 88 PRO A N 1
ATOM 678 C CA . PRO A 1 88 ? -5.903 -13.335 -5.520 1.00 90.81 88 PRO A CA 1
ATOM 679 C C . PRO A 1 88 ? -5.478 -11.856 -5.560 1.00 90.81 88 PRO A C 1
ATOM 681 O O . PRO A 1 88 ? -4.818 -11.429 -6.508 1.00 90.81 88 PRO A O 1
ATOM 684 N N . PHE A 1 89 ? -5.766 -11.083 -4.503 1.00 90.88 89 PHE A N 1
ATOM 685 C CA . PHE A 1 89 ? -5.275 -9.710 -4.354 1.00 90.88 89 PHE A CA 1
ATOM 686 C C . PHE A 1 89 ? -3.744 -9.617 -4.274 1.00 90.88 89 PHE A C 1
ATOM 688 O O . PHE A 1 89 ? -3.189 -8.565 -4.562 1.00 90.88 89 PHE A O 1
ATOM 695 N N . LEU A 1 90 ? -3.032 -10.693 -3.922 1.00 92.25 90 LEU A N 1
ATOM 696 C CA . LEU A 1 90 ? -1.565 -10.702 -3.896 1.00 92.25 90 LEU A CA 1
ATOM 697 C C . LEU A 1 90 ? -0.936 -10.656 -5.293 1.00 92.25 90 LEU A C 1
ATOM 699 O O . LEU A 1 90 ? 0.256 -10.387 -5.409 1.00 92.25 90 LEU A O 1
ATOM 703 N N . THR A 1 91 ? -1.720 -10.918 -6.339 1.00 94.25 91 THR A N 1
ATOM 704 C CA . THR A 1 91 ? -1.281 -10.914 -7.742 1.00 94.25 91 THR A CA 1
ATOM 705 C C . THR A 1 91 ? -1.952 -9.837 -8.592 1.00 94.25 91 THR A C 1
ATOM 707 O O . THR A 1 91 ? -1.637 -9.726 -9.771 1.00 94.25 91 THR A O 1
ATOM 710 N N . ASP A 1 92 ? -2.848 -9.041 -8.007 1.00 95.06 92 ASP A N 1
ATOM 711 C CA . ASP A 1 92 ? -3.546 -7.936 -8.667 1.00 95.06 92 ASP A CA 1
ATOM 712 C C . ASP A 1 92 ? -3.227 -6.628 -7.939 1.00 95.06 92 ASP A C 1
ATOM 714 O O . ASP A 1 92 ? -3.754 -6.344 -6.860 1.00 95.06 92 ASP A O 1
ATOM 718 N N . TYR A 1 93 ? -2.353 -5.818 -8.537 1.00 94.94 93 TYR A N 1
ATOM 719 C CA . TYR A 1 93 ? -1.895 -4.575 -7.925 1.00 94.94 93 TYR A CA 1
ATOM 720 C C . TYR A 1 93 ? -3.027 -3.557 -7.766 1.00 94.94 93 TYR A C 1
ATOM 722 O O . TYR A 1 93 ? -3.143 -2.915 -6.721 1.00 94.94 93 TYR A O 1
ATOM 730 N N . MET A 1 94 ? -3.879 -3.423 -8.783 1.00 94.12 94 MET A N 1
ATOM 731 C CA . MET A 1 94 ? -4.987 -2.470 -8.762 1.00 94.12 94 MET A CA 1
ATOM 732 C C . MET A 1 94 ? -6.055 -2.902 -7.758 1.00 94.12 94 MET A C 1
ATOM 734 O O . MET A 1 94 ? -6.494 -2.087 -6.943 1.00 94.12 94 MET A O 1
ATOM 738 N N . GLY A 1 95 ? -6.426 -4.185 -7.765 1.00 94.69 95 GLY A N 1
ATOM 739 C CA . GLY A 1 95 ? -7.348 -4.755 -6.786 1.00 94.69 95 GLY A CA 1
ATOM 740 C C . GLY A 1 95 ? -6.836 -4.604 -5.356 1.00 94.69 95 GLY A C 1
ATOM 741 O O . GLY A 1 95 ? -7.590 -4.187 -4.474 1.00 94.69 95 GLY A O 1
ATOM 742 N N . PHE A 1 96 ? -5.543 -4.845 -5.128 1.00 95.25 96 PHE A N 1
ATOM 743 C CA . PHE A 1 96 ? -4.924 -4.638 -3.822 1.00 95.25 96 PHE A CA 1
ATOM 744 C C . PHE A 1 96 ? -4.964 -3.173 -3.381 1.00 95.25 96 PHE A C 1
ATOM 746 O O . PHE A 1 96 ? -5.352 -2.899 -2.248 1.00 95.25 96 PHE A O 1
ATOM 753 N N . CYS A 1 97 ? -4.606 -2.221 -4.252 1.00 94.56 97 CYS A N 1
ATOM 754 C CA . CYS A 1 97 ? -4.671 -0.794 -3.925 1.00 94.56 97 CYS A CA 1
ATOM 755 C C . CYS A 1 97 ? -6.089 -0.355 -3.545 1.00 94.56 97 CYS A C 1
ATOM 757 O O . CYS A 1 97 ? -6.246 0.334 -2.541 1.00 94.56 97 CYS A O 1
ATOM 759 N N . ASN A 1 98 ? -7.109 -0.797 -4.286 1.00 93.69 98 ASN A N 1
ATOM 760 C CA . ASN A 1 98 ? -8.506 -0.494 -3.971 1.00 93.69 98 ASN A CA 1
ATOM 761 C C . ASN A 1 98 ? -8.929 -1.104 -2.628 1.00 93.69 98 ASN A C 1
ATOM 763 O O . ASN A 1 98 ? -9.594 -0.451 -1.828 1.00 93.69 98 ASN A O 1
ATOM 767 N N . HIS A 1 99 ? -8.527 -2.348 -2.353 1.00 93.50 99 HIS A N 1
ATOM 768 C CA . HIS A 1 99 ? -8.834 -3.012 -1.087 1.00 93.50 99 HIS A CA 1
ATOM 769 C C . HIS A 1 99 ? -8.147 -2.325 0.103 1.00 93.50 99 HIS A C 1
ATOM 771 O O . HIS A 1 99 ? -8.737 -2.166 1.171 1.00 93.50 99 HIS A O 1
ATOM 777 N N . LEU A 1 100 ? -6.912 -1.870 -0.101 1.00 93.38 100 LEU A N 1
ATOM 778 C CA . LEU A 1 100 ? -6.136 -1.122 0.877 1.00 93.38 100 LEU A CA 1
ATOM 779 C C . LEU A 1 100 ? -6.742 0.268 1.139 1.00 93.38 100 LEU A C 1
ATOM 781 O O . LEU A 1 100 ? -6.829 0.698 2.286 1.00 93.38 100 LEU A O 1
ATOM 785 N N . GLU A 1 101 ? -7.206 0.952 0.094 1.00 92.50 101 GLU A N 1
ATOM 786 C CA . GLU A 1 101 ? -7.895 2.242 0.192 1.00 92.50 101 GLU A CA 1
ATOM 787 C C . GLU A 1 101 ? -9.272 2.111 0.852 1.00 92.50 101 GLU A C 1
ATOM 789 O O . GLU A 1 101 ? -9.624 2.932 1.691 1.00 92.50 101 GLU A O 1
ATOM 794 N N . ALA A 1 102 ? -10.016 1.034 0.600 1.00 91.75 102 ALA A N 1
ATOM 795 C CA . ALA A 1 102 ? -11.249 0.753 1.335 1.00 91.75 102 ALA A CA 1
ATOM 796 C C . ALA A 1 102 ? -10.993 0.508 2.836 1.00 91.75 102 ALA A C 1
ATOM 798 O O . ALA A 1 102 ? -11.805 0.889 3.677 1.00 91.75 102 ALA A O 1
ATOM 799 N N . ALA A 1 103 ? -9.859 -0.109 3.184 1.00 91.81 103 ALA A N 1
ATOM 800 C CA . ALA A 1 103 ? -9.502 -0.395 4.571 1.00 91.81 103 ALA A CA 1
ATOM 801 C C . ALA A 1 103 ? -8.971 0.833 5.337 1.00 91.81 103 ALA A C 1
ATOM 803 O O . ALA A 1 103 ? -9.237 0.963 6.532 1.00 91.81 103 ALA A O 1
ATOM 804 N N . PHE A 1 104 ? -8.220 1.723 4.674 1.00 92.56 104 PHE A N 1
ATOM 805 C CA . PHE A 1 104 ? -7.453 2.791 5.339 1.00 92.56 104 PHE A CA 1
ATOM 806 C C . PHE A 1 104 ? -7.628 4.201 4.746 1.00 92.56 104 PHE A C 1
ATOM 808 O O . PHE A 1 104 ? -7.181 5.172 5.352 1.00 92.56 104 PHE A O 1
ATOM 815 N N . GLY A 1 105 ? -8.290 4.341 3.597 1.00 84.31 105 GLY A N 1
ATOM 816 C CA . GLY A 1 105 ? -8.415 5.574 2.803 1.00 84.31 105 GLY A CA 1
ATOM 817 C C . GLY A 1 105 ? -9.328 6.662 3.360 1.00 84.31 105 GLY A C 1
ATOM 818 O O . GLY A 1 105 ? -9.451 7.715 2.744 1.00 84.31 105 GLY A O 1
ATOM 819 N N . ASN A 1 106 ? -9.877 6.457 4.558 1.00 73.94 106 ASN A N 1
ATOM 820 C CA . ASN A 1 106 ? -10.763 7.371 5.275 1.00 73.94 106 ASN A CA 1
ATOM 821 C C . ASN A 1 106 ? -12.161 7.527 4.611 1.00 73.94 106 ASN A C 1
ATOM 823 O O . ASN A 1 106 ? -12.291 8.126 3.545 1.00 73.94 106 ASN A O 1
ATOM 827 N N . PRO A 1 107 ? -13.248 7.048 5.241 1.00 58.72 107 PRO A N 1
ATOM 828 C CA . PRO A 1 107 ? -14.589 7.011 4.650 1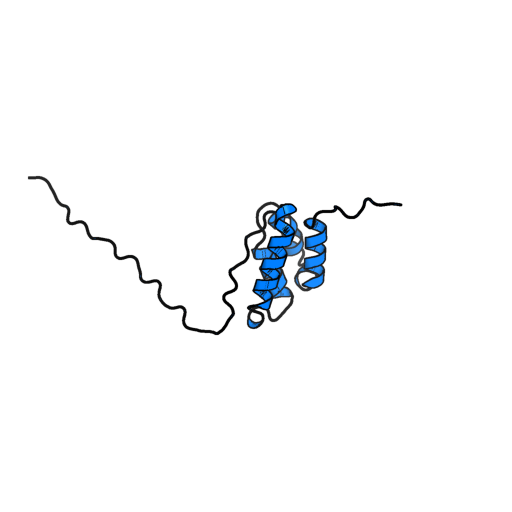.00 58.72 107 PRO A CA 1
ATOM 829 C C . PRO A 1 107 ? -15.369 8.334 4.796 1.00 58.72 107 PRO A C 1
ATOM 831 O O . PRO A 1 107 ? -16.514 8.336 5.232 1.00 58.72 107 PRO A O 1
ATOM 834 N N . GLN A 1 108 ? -14.803 9.491 4.435 1.00 52.22 108 GLN A N 1
ATOM 835 C CA . GLN A 1 108 ? -15.579 10.751 4.455 1.00 52.22 108 GLN A CA 1
ATOM 836 C C . GLN A 1 108 ? -16.462 10.977 3.211 1.00 52.22 108 GLN A C 1
ATOM 838 O O . GLN A 1 108 ? -16.946 12.084 2.995 1.00 52.22 108 GLN A O 1
ATOM 843 N N . LYS A 1 109 ? -16.727 9.949 2.397 1.00 52.03 109 LYS A N 1
ATOM 844 C CA . LYS A 1 109 ? -17.649 10.049 1.253 1.00 52.03 109 LYS A CA 1
ATOM 845 C C . LYS A 1 109 ? -18.684 8.928 1.213 1.00 52.03 109 LYS A C 1
ATOM 847 O O . LYS A 1 109 ? -18.825 8.259 0.203 1.00 52.03 109 LYS A O 1
ATOM 852 N N . GLU A 1 110 ? -19.440 8.764 2.291 1.00 47.25 110 GLU A N 1
ATOM 853 C CA . GLU A 1 110 ? -20.761 8.121 2.216 1.00 47.25 110 GLU A CA 1
ATOM 854 C C . GLU A 1 110 ? -21.704 8.744 3.250 1.00 47.25 110 GLU A C 1
ATOM 856 O O . GLU A 1 110 ? -22.206 8.113 4.171 1.00 47.25 110 GLU A O 1
ATOM 861 N N . SER A 1 111 ? -21.849 10.066 3.169 1.00 51.25 111 SER A N 1
ATOM 862 C CA . SER A 1 111 ? -22.873 10.829 3.889 1.00 51.25 111 SER A CA 1
ATOM 863 C C . SER A 1 111 ? -23.137 12.130 3.136 1.00 51.25 111 SER A C 1
ATOM 865 O O . SER A 1 111 ? -22.792 13.217 3.590 1.00 51.25 111 SER A O 1
ATOM 867 N N . GLN A 1 112 ? -23.706 12.013 1.941 1.00 40.38 112 GLN A N 1
ATOM 868 C CA . GLN A 1 112 ? -24.545 13.072 1.390 1.00 40.38 112 GLN A CA 1
ATOM 869 C C . GLN A 1 112 ? -25.598 12.423 0.489 1.00 40.38 112 GLN A C 1
ATOM 871 O O . GLN A 1 112 ? -25.574 12.545 -0.729 1.00 40.38 112 GLN A O 1
ATOM 876 N N . ASP A 1 113 ? -26.500 11.677 1.134 1.00 50.38 113 ASP A N 1
ATOM 877 C CA . ASP A 1 113 ? -27.895 11.629 0.707 1.00 50.38 113 ASP A CA 1
ATOM 878 C C . ASP A 1 113 ? -28.411 13.074 0.649 1.00 50.38 113 ASP A C 1
ATOM 880 O O . ASP A 1 113 ? -28.537 13.725 1.689 1.00 50.38 113 ASP A O 1
ATOM 884 N N . PHE A 1 114 ? -28.658 13.575 -0.558 1.00 42.38 114 PHE A N 1
ATOM 885 C CA . PHE A 1 114 ? -29.627 14.629 -0.852 1.00 42.38 114 PHE A CA 1
ATOM 886 C C . PHE A 1 114 ? -30.199 14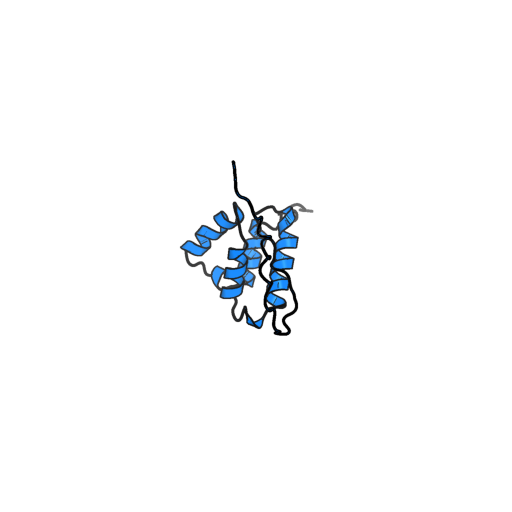.398 -2.248 1.00 42.38 114 PHE A C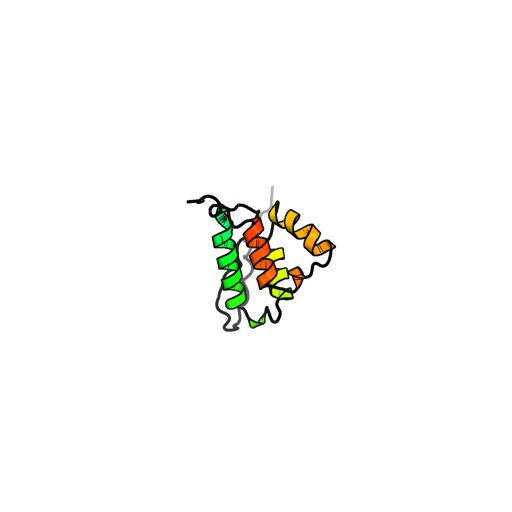 1
ATOM 888 O O . PHE A 1 114 ? -29.397 14.159 -3.181 1.00 42.38 114 PHE A O 1
#